Protein AF-A0A196NFW4-F1 (afdb_monomer_lite)

Secondary structure (DSSP, 8-state):
--------------------------------GGG--HHHHHHHHHHHHHHHHTTS-HHHHHHT----EEEEPP-TT-SEEEEEE-TTS-EEEEEE-TTS-EEEEE-

Foldseek 3Di:
DDDDDDDDDDDDDDDDDDDPPPPPDPPPPQPQLLQPDPVRLLVLCLVVVVVVLVPDDPQVCQFQVDSDWDWDDDDPQASTKIWTAGPVRKIWIWTQGSSRDTDTDID

Radius of gyration: 20.5 Å; chains: 1; bounding box: 37×53×60 Å

pLDDT: mean 75.46, std 21.9, range [35.38, 95.75]

Sequence (107 aa):
MRTSAWRCIKKAFLTLSAALGLAGCAAASSTECKSISKEKAVELAREQKRGMLSRAFRSRQENFASDTAILAGDRAGYAAKVSFKGKDGQELVGLIGEDCYVGWTIK

Structure (mmCIF, N/CA/C/O backbone):
data_AF-A0A196NFW4-F1
#
_entry.id   AF-A0A196NFW4-F1
#
loop_
_atom_site.group_PDB
_atom_site.id
_atom_site.type_symbol
_atom_site.label_atom_id
_atom_site.label_alt_id
_atom_site.label_comp_id
_atom_site.label_asym_id
_atom_site.label_entity_id
_atom_site.label_seq_id
_atom_site.pdbx_PDB_ins_code
_atom_site.Cartn_x
_atom_site.Cartn_y
_atom_site.Cartn_z
_atom_site.occupancy
_atom_site.B_iso_or_equiv
_atom_site.auth_seq_id
_atom_site.auth_comp_id
_atom_site.auth_asym_id
_atom_site.auth_atom_id
_atom_site.pdbx_PDB_model_num
ATOM 1 N N . MET A 1 1 ? 19.434 15.455 -47.376 1.00 44.56 1 MET A N 1
ATOM 2 C CA . MET A 1 1 ? 20.459 16.357 -46.798 1.00 44.56 1 MET A CA 1
ATOM 3 C C . MET A 1 1 ? 19.770 17.459 -46.002 1.00 44.56 1 MET A C 1
ATOM 5 O O . MET A 1 1 ? 18.779 17.976 -46.493 1.00 44.56 1 MET A O 1
ATOM 9 N N . ARG A 1 2 ? 20.371 17.840 -44.861 1.00 35.38 2 ARG A N 1
ATOM 10 C CA . ARG A 1 2 ? 20.119 19.029 -44.008 1.00 35.38 2 ARG A CA 1
ATOM 11 C C . ARG A 1 2 ? 19.109 18.894 -42.856 1.00 35.38 2 ARG A C 1
ATOM 13 O O . ARG A 1 2 ? 17.921 19.147 -42.974 1.00 35.38 2 ARG A O 1
ATOM 20 N N . THR A 1 3 ? 19.704 18.549 -41.715 1.00 50.69 3 THR A N 1
ATOM 21 C CA . THR A 1 3 ? 19.499 19.090 -40.361 1.00 50.69 3 THR A CA 1
ATOM 22 C C . THR A 1 3 ? 18.793 20.446 -40.267 1.00 50.69 3 THR A C 1
ATOM 24 O O . THR A 1 3 ? 19.155 21.374 -40.991 1.00 50.69 3 THR A O 1
ATOM 27 N N . SER A 1 4 ? 17.940 20.619 -39.254 1.00 40.22 4 SER A N 1
ATOM 28 C CA . SER A 1 4 ? 17.721 21.909 -38.583 1.00 40.22 4 SER A CA 1
ATOM 29 C C . SER A 1 4 ? 17.186 21.683 -37.167 1.00 40.22 4 SER A C 1
ATOM 31 O O . SER A 1 4 ? 16.005 21.437 -36.954 1.00 40.22 4 SER A O 1
ATOM 33 N N . ALA A 1 5 ? 18.094 21.769 -36.192 1.00 51.03 5 ALA A N 1
ATOM 34 C CA . ALA A 1 5 ? 17.767 22.258 -34.858 1.00 51.03 5 ALA A CA 1
ATOM 35 C C . ALA A 1 5 ? 17.124 23.642 -34.989 1.00 51.03 5 ALA A C 1
ATOM 37 O O . ALA A 1 5 ? 17.538 24.362 -35.886 1.00 51.03 5 ALA A O 1
ATOM 38 N N . TRP A 1 6 ? 16.237 24.056 -34.080 1.00 43.91 6 TRP A N 1
ATOM 39 C CA . TRP A 1 6 ? 16.108 25.468 -33.704 1.00 43.91 6 TRP A CA 1
ATOM 40 C C . TRP A 1 6 ? 15.701 25.610 -32.237 1.00 43.91 6 TRP A C 1
ATOM 42 O O . TRP A 1 6 ? 14.879 24.875 -31.699 1.00 43.91 6 TRP A O 1
ATOM 52 N N . ARG A 1 7 ? 16.407 26.541 -31.598 1.00 38.69 7 ARG A N 1
ATOM 53 C CA . ARG A 1 7 ? 16.458 26.848 -30.171 1.00 38.69 7 ARG A CA 1
ATOM 54 C C . ARG A 1 7 ? 15.183 27.548 -29.704 1.00 38.69 7 ARG A C 1
ATOM 56 O O . ARG A 1 7 ? 14.677 28.430 -30.391 1.00 38.69 7 ARG A O 1
ATOM 63 N N . CYS A 1 8 ? 14.769 27.247 -28.473 1.00 35.81 8 CYS A N 1
ATOM 64 C CA . CYS A 1 8 ? 13.834 28.058 -27.700 1.00 35.81 8 CYS A CA 1
ATOM 65 C C . CYS A 1 8 ? 14.371 29.489 -27.547 1.00 35.81 8 CYS A C 1
ATOM 67 O O . CYS A 1 8 ? 15.390 29.718 -26.889 1.00 35.81 8 CYS A O 1
ATOM 69 N N . ILE A 1 9 ? 13.679 30.458 -28.142 1.00 44.84 9 ILE A N 1
ATOM 70 C CA . ILE A 1 9 ? 13.932 31.881 -27.922 1.00 44.84 9 ILE A CA 1
ATOM 71 C C . ILE A 1 9 ? 13.195 32.296 -26.646 1.00 44.84 9 ILE A C 1
ATOM 73 O O . ILE A 1 9 ? 11.968 32.304 -26.590 1.00 44.84 9 ILE A O 1
ATOM 77 N N . LYS A 1 10 ? 13.974 32.660 -25.621 1.00 46.09 10 LYS A N 1
ATOM 78 C CA . LYS A 1 10 ? 13.523 33.436 -24.461 1.00 46.09 10 LYS A CA 1
ATOM 79 C C . LYS A 1 10 ? 12.942 34.770 -24.943 1.00 46.09 10 LYS A C 1
ATOM 81 O O . LYS A 1 10 ? 13.679 35.583 -25.497 1.00 46.09 10 LYS A O 1
ATOM 86 N N . LYS A 1 11 ? 11.672 35.041 -24.651 1.00 35.53 11 LYS A N 1
ATOM 87 C CA . LYS A 1 11 ? 11.142 36.408 -24.565 1.00 35.53 11 LYS A CA 1
ATOM 88 C C . LYS A 1 11 ? 10.263 36.524 -23.328 1.00 35.53 11 LYS A C 1
ATOM 90 O O . LYS A 1 11 ? 9.163 35.990 -23.279 1.00 35.53 11 LYS A O 1
ATOM 95 N N . ALA A 1 12 ? 10.794 37.225 -22.332 1.00 46.56 12 ALA A N 1
ATOM 96 C CA . ALA A 1 12 ? 9.994 37.846 -21.297 1.00 46.56 12 ALA A CA 1
ATOM 97 C C . ALA A 1 12 ? 9.182 38.969 -21.955 1.00 46.56 12 ALA A C 1
ATOM 99 O O . ALA A 1 12 ? 9.759 39.889 -22.535 1.00 46.56 12 ALA A O 1
ATOM 100 N N . PHE A 1 13 ? 7.857 38.878 -21.889 1.00 38.09 13 PHE A N 1
ATOM 101 C CA . PHE A 1 13 ? 6.970 39.998 -22.164 1.00 38.09 13 PHE A CA 1
ATOM 102 C C . PHE A 1 13 ? 5.813 39.930 -21.170 1.00 38.09 13 PHE A C 1
ATOM 104 O O . PHE A 1 13 ? 5.040 38.975 -21.154 1.00 38.09 13 PHE A O 1
ATOM 111 N N . LEU A 1 14 ? 5.767 40.926 -20.288 1.00 45.38 14 LEU A N 1
ATOM 112 C CA . LEU A 1 14 ? 4.674 41.182 -19.361 1.00 45.38 14 LEU A CA 1
ATOM 113 C C . LEU A 1 14 ? 3.358 41.283 -20.138 1.00 45.38 14 LEU A C 1
ATOM 115 O O . LEU A 1 14 ? 3.216 42.161 -20.981 1.00 45.38 14 LEU A O 1
ATOM 119 N N . THR A 1 15 ? 2.385 40.432 -19.823 1.00 42.53 15 THR A N 1
ATOM 120 C CA . THR A 1 15 ? 0.962 40.748 -20.004 1.00 42.53 15 THR A CA 1
ATOM 121 C C . THR A 1 15 ? 0.162 40.092 -18.889 1.00 42.53 15 THR A C 1
ATOM 123 O O . THR A 1 15 ? 0.078 38.874 -18.759 1.00 42.53 15 THR A O 1
ATOM 126 N N . LEU A 1 16 ? -0.388 40.961 -18.050 1.00 42.16 16 LEU A N 1
ATOM 127 C CA . LEU A 1 16 ? -1.430 40.687 -17.082 1.00 42.16 16 LEU A CA 1
ATOM 128 C C . LEU A 1 16 ? -2.663 40.187 -17.856 1.00 42.16 16 LEU A C 1
ATOM 130 O O . LEU A 1 16 ? -3.259 40.933 -18.628 1.00 42.16 16 LEU A O 1
ATOM 134 N N . SER A 1 17 ? -3.029 38.919 -17.698 1.00 48.12 17 SER A N 1
ATOM 135 C CA . SER A 1 17 ? -4.331 38.396 -18.114 1.00 48.12 17 SER A CA 1
ATOM 136 C C . SER A 1 17 ? -4.706 37.253 -17.189 1.00 48.12 17 SER A C 1
ATOM 138 O O . SER A 1 17 ? -4.115 36.176 -17.211 1.00 48.12 17 SER A O 1
ATOM 140 N N . ALA A 1 18 ? -5.684 37.537 -16.336 1.00 45.75 18 ALA A N 1
ATOM 141 C CA . ALA A 1 18 ? -6.430 36.537 -15.610 1.00 45.75 18 ALA A CA 1
ATOM 142 C C . ALA A 1 18 ? -7.118 35.614 -16.623 1.00 45.75 18 ALA A C 1
ATOM 144 O O . ALA A 1 18 ? -8.074 35.998 -17.289 1.00 45.75 18 ALA A O 1
ATOM 145 N N . ALA A 1 19 ? -6.627 34.390 -16.722 1.00 41.88 19 ALA A N 1
ATOM 146 C CA . ALA A 1 19 ? -7.395 33.264 -17.203 1.00 41.88 19 ALA A CA 1
ATOM 147 C C . ALA A 1 19 ? -7.002 32.092 -16.312 1.00 41.88 19 ALA A C 1
ATOM 149 O O . ALA A 1 19 ? -5.818 31.779 -16.182 1.00 41.88 19 ALA A O 1
ATOM 150 N N . LEU A 1 20 ? -7.997 31.482 -15.667 1.00 42.72 20 LEU A N 1
ATOM 151 C CA . LEU A 1 20 ? -7.887 30.165 -15.053 1.00 42.72 20 LEU A CA 1
ATOM 152 C C . LEU A 1 20 ? -7.510 29.158 -16.151 1.00 42.72 20 LEU A C 1
ATOM 154 O O . LEU A 1 20 ? -8.345 28.428 -16.674 1.00 42.72 20 LEU A O 1
ATOM 158 N N . GLY A 1 21 ? -6.240 29.132 -16.528 1.00 37.59 21 GLY A N 1
ATOM 159 C CA . GLY A 1 21 ? -5.647 28.014 -17.222 1.00 37.59 21 GLY A CA 1
ATOM 160 C C . GLY A 1 21 ? -5.330 26.984 -16.160 1.00 37.59 21 GLY A C 1
ATOM 161 O O . GLY A 1 21 ? -4.229 26.985 -15.613 1.00 37.59 21 GLY A O 1
ATOM 162 N N . LEU A 1 22 ? -6.298 26.123 -15.839 1.00 41.59 22 LEU A N 1
ATOM 163 C CA . LEU A 1 22 ? -5.966 24.796 -15.340 1.00 41.59 22 LEU A CA 1
ATOM 164 C C . LEU A 1 22 ? -4.909 24.249 -16.302 1.00 41.59 22 LEU A C 1
ATOM 166 O O . LEU A 1 22 ? -5.226 23.914 -17.443 1.00 41.59 22 LEU A O 1
ATOM 170 N N . ALA A 1 23 ? -3.656 24.199 -15.851 1.00 40.94 23 ALA A N 1
ATOM 171 C CA . ALA A 1 23 ? -2.626 23.351 -16.425 1.00 40.94 23 ALA A CA 1
ATOM 172 C C . ALA A 1 23 ? -3.073 21.901 -16.185 1.00 40.94 23 ALA A C 1
ATOM 174 O O . ALA A 1 23 ? -2.596 21.201 -15.296 1.00 40.94 23 ALA A O 1
ATOM 175 N N . GLY A 1 24 ? -4.118 21.511 -16.910 1.00 37.53 24 GLY A N 1
ATOM 176 C CA . GLY A 1 24 ? -4.672 20.184 -16.953 1.00 37.53 24 GLY A CA 1
ATOM 177 C C . GLY A 1 24 ? -3.748 19.316 -17.782 1.00 37.53 24 GLY A C 1
ATOM 178 O O . GLY A 1 24 ? -3.390 19.662 -18.905 1.00 37.53 24 GLY A O 1
ATOM 179 N N . CYS A 1 25 ? -3.410 18.174 -17.196 1.00 43.06 25 CYS A N 1
ATOM 180 C CA . CYS A 1 25 ? -2.757 17.044 -17.833 1.00 43.06 25 CYS A CA 1
ATOM 181 C C . CYS A 1 25 ? -1.360 17.324 -18.396 1.00 43.06 25 CYS A C 1
ATOM 183 O O . CYS A 1 25 ? -1.107 17.189 -19.591 1.00 43.06 25 CYS A O 1
ATOM 185 N N . ALA A 1 26 ? -0.387 17.448 -17.491 1.00 39.81 26 ALA A N 1
ATOM 186 C CA . ALA A 1 26 ? 0.732 16.527 -17.638 1.00 39.81 26 ALA A CA 1
ATOM 187 C C . ALA A 1 26 ? 0.148 15.112 -17.483 1.00 39.81 26 ALA A C 1
ATOM 189 O O . ALA A 1 26 ? -0.003 14.612 -16.370 1.00 39.81 26 ALA A O 1
ATOM 190 N N . ALA A 1 27 ? -0.283 14.507 -18.596 1.00 41.06 27 ALA A N 1
ATOM 191 C CA . ALA A 1 27 ? -0.381 13.061 -18.667 1.00 41.06 27 ALA A CA 1
ATOM 192 C C . ALA A 1 27 ? 1.014 12.578 -18.281 1.00 41.06 27 ALA A C 1
ATOM 194 O O . ALA A 1 27 ? 1.973 12.841 -19.011 1.00 41.06 27 ALA A O 1
ATOM 195 N N . ALA A 1 28 ? 1.136 12.030 -17.068 1.00 43.91 28 ALA A N 1
ATOM 196 C CA . ALA A 1 28 ? 2.371 11.436 -16.605 1.00 43.91 28 ALA A CA 1
ATOM 197 C C . ALA A 1 28 ? 2.853 10.552 -17.749 1.00 43.91 28 ALA A C 1
ATOM 199 O O . ALA A 1 28 ? 2.109 9.683 -18.213 1.00 43.91 28 ALA A O 1
ATOM 200 N N . SER A 1 29 ? 4.044 10.858 -18.268 1.00 43.91 29 SER A N 1
ATOM 201 C CA . SER A 1 29 ? 4.712 9.994 -19.226 1.00 43.91 29 SER A CA 1
ATOM 202 C C . SER A 1 29 ? 4.559 8.573 -18.711 1.00 43.91 29 SER A C 1
ATOM 204 O O . SER A 1 29 ? 4.765 8.350 -17.513 1.00 43.91 29 SER A O 1
ATOM 206 N N . SER A 1 30 ? 4.157 7.647 -19.581 1.00 49.44 30 SER A N 1
ATOM 207 C CA . SER A 1 30 ? 4.209 6.207 -19.337 1.00 49.44 30 SER A CA 1
ATOM 208 C C . SER A 1 30 ? 5.661 5.844 -19.023 1.00 49.44 30 SER A C 1
ATOM 210 O O . SER A 1 30 ? 6.446 5.484 -19.895 1.00 49.44 30 SER A O 1
ATOM 212 N N . THR A 1 31 ? 6.054 6.111 -17.787 1.00 54.59 31 THR A N 1
ATOM 213 C CA . THR A 1 31 ? 7.388 5.931 -17.249 1.00 54.59 31 THR A CA 1
ATOM 214 C C . THR A 1 31 ? 7.348 4.505 -16.779 1.00 54.59 31 THR A C 1
ATOM 216 O O . THR A 1 31 ? 6.645 4.226 -15.819 1.00 54.59 31 THR A O 1
ATOM 219 N N . GLU A 1 32 ? 7.986 3.593 -17.505 1.00 67.31 32 GLU A N 1
ATOM 220 C CA . GLU A 1 32 ? 8.003 2.187 -17.120 1.00 67.31 32 GLU A CA 1
ATOM 221 C C . GLU A 1 32 ? 8.459 2.079 -15.656 1.00 67.31 32 GLU A C 1
ATOM 223 O O . GLU A 1 32 ? 9.576 2.454 -15.296 1.00 67.31 32 GLU A O 1
ATOM 228 N N . CYS A 1 33 ? 7.577 1.590 -14.784 1.00 79.38 33 CYS A N 1
ATOM 229 C CA . CYS A 1 33 ? 7.864 1.384 -13.369 1.00 79.38 33 CYS A CA 1
ATOM 230 C C . CYS A 1 33 ? 8.839 0.229 -13.143 1.00 79.38 33 CYS A C 1
ATOM 232 O O . CYS A 1 33 ? 9.236 -0.007 -12.009 1.00 79.38 33 CYS A O 1
ATOM 234 N N . LYS A 1 34 ? 9.274 -0.465 -14.199 1.00 73.44 34 LYS A N 1
ATOM 235 C CA . LYS A 1 34 ? 10.223 -1.583 -14.156 1.00 73.44 34 LYS A CA 1
ATOM 236 C C . LYS A 1 34 ? 11.486 -1.307 -13.330 1.00 73.44 34 LYS A C 1
ATOM 238 O O . LYS A 1 34 ? 12.045 -2.232 -12.753 1.00 73.44 34 LYS A O 1
ATOM 243 N N . SER A 1 35 ? 11.912 -0.046 -13.239 1.00 77.00 35 SER A N 1
ATOM 244 C CA . SER A 1 35 ? 13.029 0.399 -12.396 1.00 77.00 35 SER A CA 1
ATOM 245 C C . SER A 1 35 ? 12.631 1.494 -11.396 1.00 77.00 35 SER A C 1
ATOM 247 O O . SER A 1 35 ? 13.418 2.405 -11.125 1.00 77.00 35 SER A O 1
ATOM 249 N N . ILE A 1 36 ? 11.395 1.468 -10.890 1.00 85.19 36 ILE A N 1
ATOM 250 C CA . ILE A 1 36 ? 10.909 2.453 -9.919 1.00 85.19 36 ILE A CA 1
ATOM 251 C C . ILE A 1 36 ? 11.765 2.413 -8.648 1.00 85.19 36 ILE A C 1
ATOM 253 O O . ILE A 1 36 ? 12.066 1.349 -8.107 1.00 85.19 36 ILE A O 1
ATOM 257 N N . SER A 1 37 ? 12.166 3.584 -8.149 1.00 87.62 37 SER A N 1
ATOM 258 C CA . SER A 1 37 ? 12.867 3.638 -6.868 1.00 87.62 37 SER A CA 1
ATOM 259 C C . SER A 1 37 ? 11.924 3.271 -5.722 1.00 87.62 37 SER A C 1
ATOM 261 O O . SER A 1 37 ? 10.702 3.420 -5.809 1.00 87.62 37 SER A O 1
ATOM 263 N N . LYS A 1 38 ? 12.499 2.844 -4.601 1.00 87.19 38 LYS A N 1
ATOM 264 C CA . LYS A 1 38 ? 11.765 2.544 -3.367 1.00 87.19 38 LYS A CA 1
ATOM 265 C C . LYS A 1 38 ? 10.903 3.720 -2.908 1.00 87.19 38 LYS A C 1
ATOM 267 O O . LYS A 1 38 ? 9.730 3.554 -2.576 1.00 87.19 38 LYS A O 1
ATOM 272 N N . GLU A 1 39 ? 11.471 4.917 -2.935 1.00 88.88 39 GLU A N 1
ATOM 273 C CA . GLU A 1 39 ? 10.815 6.159 -2.532 1.00 88.88 39 GLU A CA 1
ATOM 274 C C . GLU A 1 39 ? 9.648 6.466 -3.468 1.00 88.88 39 GLU A C 1
ATOM 276 O O . GLU A 1 39 ? 8.546 6.768 -3.006 1.00 88.88 39 GLU A O 1
ATOM 281 N N . LYS A 1 40 ? 9.868 6.307 -4.780 1.00 89.50 40 LYS A N 1
ATOM 282 C CA . LYS A 1 40 ? 8.839 6.566 -5.782 1.00 89.50 40 LYS A CA 1
ATOM 283 C C . LYS A 1 40 ? 7.705 5.545 -5.719 1.00 89.50 40 LYS A C 1
ATOM 285 O O . LYS A 1 40 ? 6.545 5.918 -5.874 1.00 89.50 40 LYS A O 1
ATOM 290 N N . ALA A 1 41 ? 8.012 4.285 -5.419 1.00 90.12 41 ALA A N 1
ATOM 291 C CA . ALA A 1 41 ? 7.017 3.240 -5.204 1.00 90.12 41 ALA A CA 1
ATOM 292 C C . ALA A 1 41 ? 6.118 3.551 -3.999 1.00 90.12 41 ALA A C 1
ATOM 294 O O . ALA A 1 41 ? 4.896 3.432 -4.085 1.00 90.12 41 ALA A O 1
ATOM 295 N N . VAL A 1 42 ? 6.702 4.001 -2.883 1.00 92.19 42 VAL A N 1
ATOM 296 C CA . VAL A 1 42 ? 5.936 4.408 -1.693 1.00 92.19 42 VAL A CA 1
ATOM 297 C C . VAL A 1 42 ? 5.068 5.631 -1.979 1.00 92.19 42 VAL A C 1
ATOM 299 O O . VAL A 1 42 ? 3.912 5.665 -1.557 1.00 92.19 42 VAL A O 1
ATOM 302 N N . GLU A 1 43 ? 5.604 6.626 -2.686 1.00 92.31 43 GLU A N 1
ATOM 303 C CA . GLU A 1 43 ? 4.857 7.820 -3.088 1.00 92.31 43 GLU A CA 1
ATOM 304 C C . GLU A 1 43 ? 3.645 7.449 -3.955 1.00 92.31 43 GLU A C 1
ATOM 306 O O . GLU A 1 43 ? 2.514 7.793 -3.604 1.00 92.31 43 GLU A O 1
ATOM 311 N N . LEU A 1 44 ? 3.870 6.663 -5.013 1.00 91.12 44 LEU A N 1
ATOM 312 C CA . LEU A 1 44 ? 2.825 6.195 -5.923 1.00 91.12 44 LEU A CA 1
ATOM 313 C C . LEU A 1 44 ? 1.746 5.401 -5.178 1.00 91.12 44 LEU A C 1
ATOM 315 O O . LEU A 1 44 ? 0.550 5.652 -5.340 1.00 91.12 44 LEU A O 1
ATOM 319 N N . ALA A 1 45 ? 2.157 4.470 -4.313 1.00 92.75 45 ALA A N 1
ATOM 320 C CA . ALA A 1 45 ? 1.227 3.686 -3.513 1.00 92.75 45 ALA A CA 1
ATOM 321 C C . ALA A 1 45 ? 0.402 4.574 -2.568 1.00 92.75 45 ALA A C 1
ATOM 323 O O . ALA A 1 45 ? -0.795 4.350 -2.420 1.00 92.75 45 ALA A O 1
ATOM 324 N N . ARG A 1 46 ? 0.989 5.605 -1.946 1.00 93.88 46 ARG A N 1
ATOM 325 C CA . ARG A 1 46 ? 0.252 6.535 -1.069 1.00 93.88 46 ARG A CA 1
ATOM 326 C C . ARG A 1 46 ? -0.783 7.352 -1.832 1.00 93.88 46 ARG A C 1
ATOM 328 O O . ARG A 1 46 ? -1.915 7.472 -1.362 1.00 93.88 46 ARG A O 1
ATOM 335 N N . GLU A 1 47 ? -0.408 7.898 -2.983 1.00 91.94 47 GLU A N 1
ATOM 336 C CA . GLU A 1 47 ? -1.309 8.678 -3.834 1.00 91.94 47 GLU A CA 1
ATOM 337 C C . GLU A 1 47 ? -2.519 7.834 -4.261 1.00 91.94 47 GLU A C 1
ATOM 339 O O . GLU A 1 47 ? -3.672 8.194 -4.001 1.00 91.94 47 GLU A O 1
ATOM 344 N N . GLN A 1 48 ? -2.249 6.648 -4.806 1.00 92.94 48 GLN A N 1
ATOM 345 C CA . GLN A 1 48 ? -3.272 5.696 -5.237 1.00 92.94 48 GLN A CA 1
ATOM 346 C C . GLN A 1 48 ? -4.128 5.204 -4.058 1.00 92.94 48 GLN A C 1
ATOM 348 O O . GLN A 1 48 ? -5.355 5.144 -4.170 1.00 92.94 48 GLN A O 1
ATOM 353 N N . LYS A 1 49 ? -3.521 4.930 -2.892 1.00 94.00 49 LYS A N 1
ATOM 354 C CA . LYS A 1 49 ? -4.238 4.529 -1.670 1.00 94.00 49 LYS A CA 1
ATOM 355 C C . LYS A 1 49 ? -5.253 5.588 -1.258 1.00 94.00 49 LYS A C 1
ATOM 357 O O . LYS A 1 49 ? -6.388 5.240 -0.944 1.00 94.00 49 LYS A O 1
ATOM 362 N N . ARG A 1 50 ? -4.877 6.872 -1.262 1.00 91.81 50 ARG A N 1
ATOM 363 C CA . ARG A 1 50 ? -5.788 7.975 -0.904 1.00 91.81 50 ARG A CA 1
ATOM 364 C C . ARG A 1 50 ? -6.987 8.032 -1.852 1.00 91.81 50 ARG A C 1
ATOM 366 O O . ARG A 1 50 ? -8.121 8.097 -1.383 1.00 91.81 50 ARG A O 1
ATOM 373 N N . GLY A 1 51 ? -6.752 7.935 -3.162 1.00 91.19 51 GLY A N 1
ATOM 374 C CA . GLY A 1 51 ? -7.818 7.927 -4.173 1.00 91.19 51 GLY A CA 1
ATOM 375 C C . GLY A 1 51 ? -8.701 6.669 -4.163 1.00 91.19 51 GLY A C 1
ATOM 376 O O . GLY A 1 51 ? -9.861 6.716 -4.583 1.00 91.19 51 GLY A O 1
ATOM 377 N N . MET A 1 52 ? -8.170 5.539 -3.698 1.00 91.62 52 MET A N 1
ATOM 378 C CA . 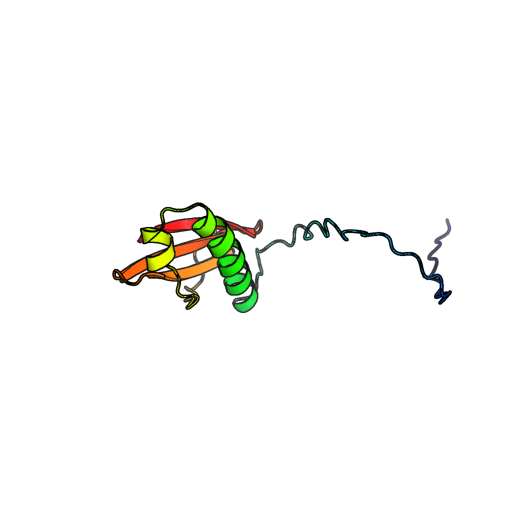MET A 1 52 ? -8.931 4.309 -3.477 1.00 91.62 52 MET A CA 1
ATOM 379 C C . MET A 1 52 ? -9.767 4.401 -2.189 1.00 91.62 52 MET A C 1
ATOM 381 O O . MET A 1 52 ? -10.965 4.122 -2.210 1.00 91.62 52 MET A O 1
ATOM 385 N N . LEU A 1 53 ? -9.161 4.813 -1.069 1.00 92.62 53 LEU A N 1
ATOM 386 C CA . LEU A 1 53 ? -9.829 4.889 0.233 1.00 92.62 53 LEU A CA 1
ATOM 387 C C . LEU A 1 53 ? -10.913 5.966 0.278 1.00 92.62 53 LEU A C 1
ATOM 389 O O . LEU A 1 53 ? -11.920 5.745 0.940 1.00 92.62 53 LEU A O 1
ATOM 393 N N . SER A 1 54 ? -10.778 7.074 -0.456 1.00 91.25 54 SER A N 1
ATOM 394 C CA . SER A 1 54 ? -11.814 8.121 -0.508 1.00 91.25 54 SER A CA 1
ATOM 395 C C . SER A 1 54 ? -13.190 7.605 -0.951 1.00 91.25 54 SER A C 1
ATOM 397 O O . SER A 1 54 ? -14.210 8.202 -0.616 1.00 91.25 54 SER A O 1
ATOM 399 N N . ARG A 1 55 ? -13.222 6.477 -1.672 1.00 90.94 55 ARG A N 1
ATOM 400 C CA . ARG A 1 55 ? -14.435 5.799 -2.154 1.00 90.94 55 ARG A CA 1
ATOM 401 C C . ARG A 1 55 ? -14.836 4.583 -1.312 1.00 90.94 55 ARG A C 1
ATOM 403 O O . ARG A 1 55 ? -15.851 3.954 -1.594 1.00 90.94 55 ARG A O 1
ATOM 410 N N . ALA A 1 56 ? -14.048 4.223 -0.302 1.00 92.25 56 ALA A N 1
ATOM 411 C CA . ALA A 1 56 ? -14.309 3.080 0.565 1.00 92.25 56 ALA A CA 1
ATOM 412 C C . ALA A 1 56 ? -15.252 3.438 1.727 1.00 92.25 56 ALA A C 1
ATOM 414 O O . ALA A 1 56 ? -15.427 4.605 2.070 1.00 92.25 56 ALA A O 1
ATOM 415 N N . PHE A 1 57 ? -15.812 2.424 2.396 1.00 94.69 57 PHE A N 1
ATOM 416 C CA . PHE A 1 57 ? -16.567 2.621 3.637 1.00 94.69 57 PHE A CA 1
ATOM 417 C C . PHE A 1 57 ? -15.712 3.292 4.721 1.00 94.69 57 PHE A C 1
ATOM 419 O O . PHE A 1 57 ? -14.514 3.019 4.837 1.00 94.69 57 PHE A O 1
ATOM 426 N N . ARG A 1 58 ? -16.350 4.117 5.561 1.00 95.56 58 ARG A N 1
ATOM 427 C CA . ARG A 1 58 ? -15.693 4.890 6.628 1.00 95.56 58 ARG A CA 1
ATOM 428 C C . ARG A 1 58 ? -14.806 4.034 7.537 1.00 95.56 58 ARG A C 1
ATOM 430 O O . ARG A 1 58 ? -13.682 4.426 7.817 1.00 95.56 58 ARG A O 1
ATOM 437 N N . SER A 1 59 ? -15.260 2.842 7.920 1.00 94.56 59 SER A N 1
ATOM 438 C CA . SER A 1 59 ? -14.473 1.913 8.745 1.00 94.56 59 SER A CA 1
ATOM 439 C C . SER A 1 59 ? -13.141 1.525 8.093 1.00 94.56 59 SER A C 1
ATOM 441 O O . SER A 1 59 ? -12.108 1.490 8.756 1.00 94.56 59 SER A O 1
ATOM 443 N N . ARG A 1 60 ? -13.125 1.299 6.774 1.00 93.50 60 ARG A N 1
ATOM 444 C CA . ARG A 1 60 ? -11.902 0.983 6.023 1.00 93.50 60 ARG A CA 1
ATOM 445 C C . ARG A 1 60 ? -10.985 2.199 5.891 1.00 93.50 60 ARG A C 1
ATOM 447 O O . ARG A 1 60 ? -9.770 2.042 5.991 1.00 93.50 60 ARG A O 1
ATOM 454 N N . GLN A 1 61 ? -11.551 3.391 5.699 1.00 94.69 61 GLN A N 1
ATOM 455 C CA . GLN A 1 61 ? -10.785 4.642 5.707 1.00 94.69 61 GLN A CA 1
ATOM 456 C C . GLN A 1 61 ? -10.086 4.846 7.053 1.00 94.69 61 GLN A C 1
ATOM 458 O O . GLN A 1 61 ? -8.882 5.078 7.098 1.00 94.69 61 GLN A O 1
ATOM 463 N N . GLU A 1 62 ? -10.826 4.692 8.151 1.00 95.38 62 GLU A N 1
ATOM 464 C CA . GLU A 1 62 ? -10.306 4.844 9.510 1.00 95.38 62 GLU A CA 1
ATOM 465 C C . GLU A 1 62 ? -9.267 3.777 9.864 1.00 95.38 62 GLU A C 1
ATOM 467 O O . GLU A 1 62 ? -8.318 4.085 10.595 1.00 95.38 62 GLU A O 1
ATOM 472 N N . ASN A 1 63 ? -9.425 2.553 9.348 1.00 95.75 63 ASN A N 1
ATOM 473 C CA . ASN A 1 63 ? -8.483 1.461 9.571 1.00 95.75 63 ASN A CA 1
ATOM 474 C C . ASN A 1 63 ? -7.123 1.723 8.909 1.00 95.75 63 ASN A C 1
ATOM 476 O O . ASN A 1 63 ? -6.091 1.554 9.552 1.00 95.75 63 ASN A O 1
ATOM 480 N N . PHE A 1 64 ? -7.117 2.191 7.655 1.00 95.56 64 PHE A N 1
ATOM 481 C CA . PHE A 1 64 ? -5.902 2.419 6.855 1.00 95.56 64 PHE A CA 1
ATOM 482 C C . PHE A 1 64 ? -5.497 3.901 6.739 1.00 95.56 64 PHE A C 1
ATOM 484 O O . PHE A 1 64 ? -4.753 4.283 5.830 1.00 95.56 64 PHE A O 1
ATOM 491 N N . ALA A 1 65 ? -5.954 4.739 7.675 1.00 91.69 65 ALA A N 1
ATOM 492 C CA . ALA A 1 65 ? -5.643 6.169 7.720 1.00 91.69 65 ALA A CA 1
ATOM 493 C C . ALA A 1 65 ? -4.144 6.464 7.916 1.00 91.69 65 ALA A C 1
ATOM 495 O O . ALA A 1 65 ? -3.679 7.546 7.569 1.00 91.69 65 ALA A O 1
ATOM 496 N N . SER A 1 66 ? -3.378 5.513 8.462 1.00 89.31 66 SER A N 1
ATOM 497 C CA . SER A 1 66 ? -1.928 5.656 8.601 1.00 89.31 66 SER A CA 1
ATOM 498 C C . SER A 1 66 ? -1.225 5.607 7.243 1.00 89.31 66 SER A C 1
ATOM 500 O O . SER A 1 66 ? -1.475 4.719 6.427 1.00 89.31 66 SER A O 1
ATOM 502 N N . ASP A 1 67 ? -0.290 6.532 7.019 1.00 86.56 67 ASP A N 1
ATOM 503 C CA . ASP A 1 67 ? 0.574 6.578 5.832 1.00 86.56 67 ASP A CA 1
ATOM 504 C C . ASP A 1 67 ? 1.914 5.848 6.025 1.00 86.56 67 ASP A C 1
ATOM 506 O O . ASP A 1 67 ? 2.795 5.910 5.154 1.00 86.56 67 ASP A O 1
ATOM 510 N N . THR A 1 68 ? 2.074 5.129 7.140 1.00 87.31 68 THR A N 1
ATOM 511 C CA . THR A 1 68 ? 3.226 4.254 7.369 1.00 87.31 68 THR A CA 1
ATOM 512 C C . THR A 1 68 ? 3.223 3.133 6.338 1.00 87.31 68 THR A C 1
ATOM 514 O O . THR A 1 68 ? 2.342 2.275 6.330 1.00 87.31 68 THR A O 1
ATOM 517 N N . ALA A 1 69 ? 4.222 3.173 5.463 1.00 89.69 69 ALA A N 1
ATOM 518 C CA . ALA A 1 69 ? 4.398 2.243 4.366 1.00 89.69 69 ALA A CA 1
ATOM 519 C C . ALA A 1 69 ? 5.620 1.365 4.634 1.00 89.69 69 ALA A C 1
ATOM 521 O O . ALA A 1 69 ? 6.665 1.865 5.053 1.00 89.69 69 ALA A O 1
ATOM 522 N N . ILE A 1 70 ? 5.491 0.073 4.363 1.00 89.69 70 ILE A N 1
ATOM 523 C CA . ILE A 1 70 ? 6.576 -0.899 4.449 1.00 89.69 70 ILE A CA 1
ATOM 524 C C . ILE A 1 70 ? 6.846 -1.406 3.041 1.00 89.69 70 ILE A C 1
ATOM 526 O O . ILE A 1 70 ? 5.972 -1.990 2.400 1.00 89.69 70 ILE A O 1
ATOM 530 N N . LEU A 1 71 ? 8.064 -1.187 2.559 1.00 86.88 71 LEU A N 1
ATOM 531 C CA . LEU A 1 71 ? 8.525 -1.797 1.321 1.00 86.88 71 LEU A CA 1
ATOM 532 C C . LEU A 1 71 ? 8.888 -3.249 1.591 1.00 86.88 71 LEU A C 1
ATOM 534 O O . LEU A 1 71 ? 9.727 -3.543 2.442 1.00 86.88 71 LEU A O 1
ATOM 538 N N . ALA A 1 72 ? 8.262 -4.155 0.852 1.00 75.56 72 ALA A N 1
ATOM 539 C CA . ALA A 1 72 ? 8.708 -5.535 0.807 1.00 75.56 72 ALA A CA 1
ATOM 540 C C . ALA A 1 72 ? 9.715 -5.706 -0.337 1.00 75.56 72 ALA A C 1
ATOM 542 O O . ALA A 1 72 ? 9.594 -5.043 -1.364 1.00 75.56 72 ALA A O 1
ATOM 543 N N . GLY A 1 73 ? 10.692 -6.598 -0.150 1.00 65.19 73 GLY A N 1
ATOM 544 C CA . GLY A 1 73 ? 11.651 -6.953 -1.198 1.00 65.19 73 GLY A CA 1
ATOM 545 C C . GLY A 1 73 ? 10.973 -7.510 -2.454 1.00 65.19 73 GLY A C 1
ATOM 546 O O . GLY A 1 73 ? 9.836 -7.993 -2.387 1.00 65.19 73 GLY A O 1
ATOM 547 N N . ASP A 1 74 ? 11.690 -7.413 -3.574 1.00 64.25 74 ASP A N 1
ATOM 548 C CA . ASP A 1 74 ? 11.204 -7.713 -4.921 1.00 64.25 74 ASP A CA 1
ATOM 549 C C . ASP A 1 74 ? 10.482 -9.059 -5.009 1.00 64.25 74 ASP A C 1
ATOM 551 O O . ASP A 1 74 ? 10.903 -10.078 -4.453 1.00 64.25 74 ASP A O 1
ATOM 555 N N . ARG A 1 75 ? 9.365 -9.057 -5.738 1.00 64.25 75 ARG A N 1
ATOM 556 C CA . AR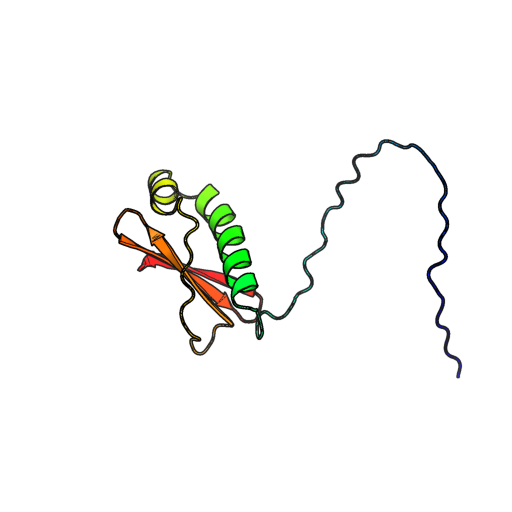G A 1 75 ? 8.600 -10.259 -6.065 1.00 64.25 75 ARG A CA 1
ATOM 557 C C . ARG A 1 75 ? 8.567 -10.402 -7.577 1.00 64.25 75 ARG A C 1
ATOM 559 O O . ARG A 1 75 ? 8.282 -9.433 -8.271 1.00 64.25 75 ARG A O 1
ATOM 566 N N . ALA A 1 76 ? 8.805 -11.616 -8.071 1.00 65.06 76 ALA A N 1
ATOM 567 C CA . ALA A 1 76 ? 8.696 -11.925 -9.493 1.00 65.06 76 ALA A CA 1
ATOM 568 C C . ALA A 1 76 ? 7.344 -11.437 -10.052 1.00 65.06 76 ALA A C 1
ATOM 570 O O . ALA A 1 76 ? 6.291 -11.787 -9.511 1.00 65.06 76 ALA A O 1
ATOM 571 N N . GLY A 1 77 ? 7.390 -10.614 -11.103 1.00 74.31 77 GLY A N 1
ATOM 572 C CA . GLY A 1 77 ? 6.211 -10.099 -11.808 1.00 74.31 77 GLY A CA 1
ATOM 573 C C . GLY A 1 77 ? 5.686 -8.729 -11.360 1.00 74.31 77 GLY A C 1
ATOM 574 O O . GLY A 1 77 ? 4.675 -8.291 -11.899 1.00 74.31 77 GLY A O 1
ATOM 575 N N . TYR A 1 78 ? 6.339 -8.047 -10.413 1.00 85.25 78 TYR A N 1
ATOM 576 C CA . TYR A 1 78 ? 5.985 -6.681 -10.006 1.00 85.25 78 TYR A CA 1
ATOM 577 C C . TYR A 1 78 ? 7.232 -5.807 -9.885 1.00 85.25 78 TYR A C 1
ATOM 579 O O . TYR A 1 78 ? 8.286 -6.279 -9.469 1.00 85.25 78 TYR A O 1
ATOM 587 N N . ALA A 1 79 ? 7.079 -4.521 -10.186 1.00 86.81 79 ALA A N 1
ATOM 588 C CA . ALA A 1 79 ? 8.109 -3.509 -10.007 1.00 86.81 79 ALA A CA 1
ATOM 589 C C . ALA A 1 79 ? 8.387 -3.196 -8.529 1.00 86.81 79 ALA A C 1
ATOM 591 O O . ALA A 1 79 ? 9.521 -2.922 -8.155 1.00 86.81 79 ALA A O 1
ATOM 592 N N . ALA A 1 80 ? 7.354 -3.208 -7.681 1.00 89.88 80 ALA A N 1
ATOM 593 C CA . ALA A 1 80 ? 7.501 -2.995 -6.244 1.00 89.88 80 ALA A CA 1
ATOM 594 C C . ALA A 1 80 ? 6.287 -3.515 -5.462 1.00 89.88 80 ALA A C 1
ATOM 596 O O . ALA A 1 80 ? 5.191 -3.698 -5.997 1.00 89.88 80 ALA A O 1
ATOM 597 N N . LYS A 1 81 ? 6.471 -3.708 -4.153 1.00 92.50 81 LYS A N 1
ATOM 598 C CA . LYS A 1 81 ? 5.401 -4.053 -3.214 1.00 92.50 81 LYS A CA 1
ATOM 599 C C . LYS A 1 81 ? 5.462 -3.144 -1.990 1.00 92.50 81 LYS A C 1
ATOM 601 O O . LYS A 1 81 ? 6.477 -3.095 -1.295 1.00 92.50 81 LYS A O 1
ATOM 606 N N . VAL A 1 82 ? 4.344 -2.492 -1.688 1.00 93.12 82 VAL A N 1
ATOM 607 C CA . VAL A 1 82 ? 4.193 -1.568 -0.556 1.00 93.12 82 VAL A CA 1
ATOM 608 C C . VAL A 1 82 ? 3.047 -2.046 0.330 1.00 93.12 82 VAL A C 1
ATOM 610 O O . VAL A 1 82 ? 1.958 -2.304 -0.166 1.00 93.12 82 VAL A O 1
ATOM 613 N N . SER A 1 83 ? 3.271 -2.177 1.633 1.00 94.56 83 SER A N 1
ATOM 614 C CA . SER A 1 83 ? 2.244 -2.562 2.607 1.00 94.56 83 SER A CA 1
ATOM 615 C C . SER A 1 83 ? 1.913 -1.407 3.549 1.00 94.56 83 SER A C 1
ATOM 617 O O . SER A 1 83 ? 2.809 -0.672 3.966 1.00 94.56 83 SER A O 1
ATOM 619 N N . PHE A 1 84 ? 0.636 -1.257 3.896 1.00 94.75 84 PHE A N 1
ATOM 620 C CA . PHE A 1 84 ? 0.133 -0.320 4.896 1.00 94.75 84 PHE A CA 1
ATOM 621 C C . PHE A 1 84 ? -0.572 -1.101 6.000 1.00 94.75 84 PHE A C 1
ATOM 623 O O . PHE A 1 84 ? -1.547 -1.810 5.743 1.00 94.75 84 PHE A O 1
ATOM 630 N N . LYS A 1 85 ? -0.103 -0.945 7.238 1.00 95.25 85 LYS A N 1
ATOM 631 C CA . LYS A 1 85 ? -0.693 -1.627 8.390 1.00 95.25 85 LYS A CA 1
ATOM 632 C C . LYS A 1 85 ? -1.975 -0.925 8.841 1.00 95.25 85 LYS A C 1
ATOM 634 O O . LYS A 1 85 ? -1.970 0.282 9.094 1.00 95.25 85 LYS A O 1
ATOM 639 N N . GLY A 1 86 ? -3.052 -1.692 8.944 1.00 94.94 86 GLY A N 1
ATOM 640 C CA . GLY A 1 86 ? -4.324 -1.284 9.522 1.00 94.94 86 GLY A CA 1
ATOM 641 C C . GLY A 1 86 ? -4.294 -1.300 11.050 1.00 94.94 86 GLY A C 1
ATOM 642 O O . GLY A 1 86 ? -3.457 -1.958 11.674 1.00 94.94 86 GLY A O 1
ATOM 643 N N . LYS A 1 87 ? -5.228 -0.576 11.671 1.00 94.81 87 LYS A N 1
ATOM 644 C CA . LYS A 1 87 ? -5.421 -0.572 13.133 1.00 94.81 87 LYS A CA 1
ATOM 645 C C . LYS A 1 87 ? -5.866 -1.933 13.669 1.00 94.81 87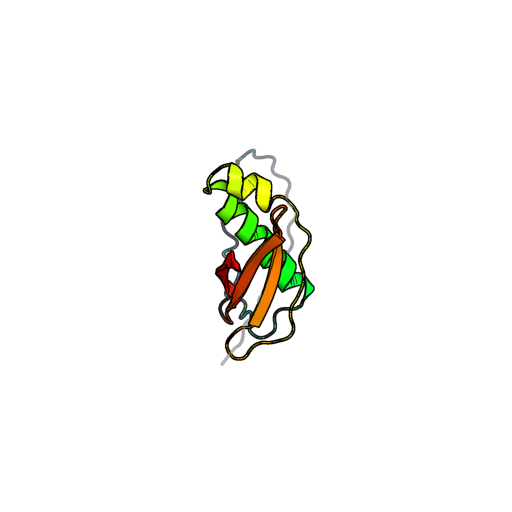 LYS A C 1
ATOM 647 O O . LYS A 1 87 ? -5.529 -2.281 14.794 1.00 94.81 87 LYS A O 1
ATOM 652 N N . ASP A 1 88 ? -6.595 -2.689 12.859 1.00 93.94 88 ASP A N 1
ATOM 653 C CA . ASP A 1 88 ? -7.050 -4.051 13.148 1.00 93.94 88 ASP A CA 1
ATOM 654 C C . ASP A 1 88 ? -5.977 -5.132 12.930 1.00 93.94 88 ASP A C 1
ATOM 656 O O . ASP A 1 88 ? -6.243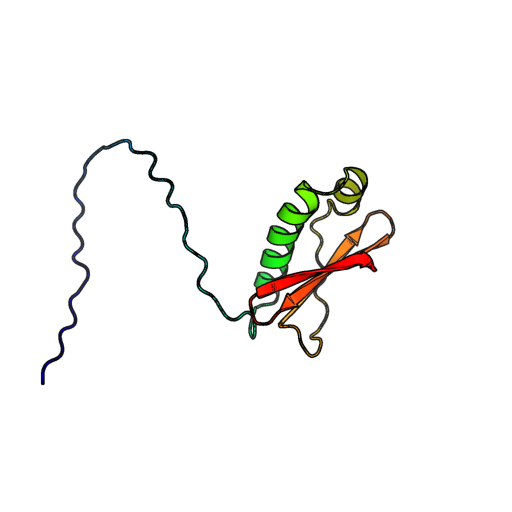 -6.314 13.131 1.00 93.94 88 ASP A O 1
ATOM 660 N N . GLY A 1 89 ? -4.763 -4.742 12.533 1.00 92.00 89 GLY A N 1
ATOM 661 C CA . GLY A 1 89 ? -3.664 -5.662 12.263 1.00 92.00 89 GLY A CA 1
ATOM 662 C C . GLY A 1 89 ? -3.638 -6.227 10.842 1.00 92.00 89 GLY A C 1
ATOM 663 O O . GLY A 1 89 ? -2.631 -6.840 10.497 1.00 92.00 89 GLY A O 1
ATOM 664 N N . GLN A 1 90 ? -4.662 -5.978 10.016 1.00 93.75 90 GLN A N 1
ATOM 665 C CA . GLN A 1 90 ? -4.642 -6.343 8.596 1.00 93.75 90 GLN A CA 1
ATOM 666 C C . GLN A 1 90 ? -3.641 -5.479 7.822 1.00 93.75 90 GLN A C 1
ATOM 668 O O . GLN A 1 90 ? -3.338 -4.341 8.195 1.00 93.75 90 GLN A O 1
ATOM 673 N N . GLU A 1 91 ? -3.159 -5.991 6.698 1.00 94.31 91 GLU A N 1
ATOM 674 C CA . GLU A 1 91 ? -2.263 -5.272 5.797 1.00 94.31 91 GLU A CA 1
ATOM 675 C C . GLU A 1 91 ? -2.948 -4.966 4.468 1.00 94.31 91 GLU A C 1
ATOM 677 O O . GLU A 1 91 ? -3.380 -5.861 3.745 1.00 94.31 91 GLU A O 1
ATOM 682 N N . LEU A 1 92 ? -2.989 -3.688 4.098 1.00 94.75 92 LEU A N 1
ATOM 683 C CA . LEU A 1 92 ? -3.341 -3.272 2.748 1.00 94.75 92 LEU A CA 1
ATOM 684 C C . LEU A 1 92 ? -2.069 -3.253 1.902 1.00 94.75 92 LEU A C 1
ATOM 686 O O . LEU A 1 92 ? -1.201 -2.399 2.081 1.00 94.75 92 LEU A O 1
ATOM 690 N N . VAL A 1 93 ? -1.969 -4.183 0.962 1.00 93.75 93 VAL A N 1
ATOM 691 C CA . VAL A 1 93 ? -0.792 -4.371 0.117 1.00 93.75 93 VAL A CA 1
ATOM 692 C C . VAL A 1 93 ? -1.065 -3.825 -1.281 1.00 93.75 93 VAL A C 1
ATOM 694 O O . VAL A 1 93 ? -1.946 -4.318 -1.985 1.00 93.75 93 VAL A O 1
ATOM 697 N N . GLY A 1 94 ? -0.280 -2.827 -1.678 1.00 93.38 94 GLY A N 1
ATOM 698 C CA . GLY A 1 94 ? -0.167 -2.326 -3.041 1.00 93.38 94 GLY A CA 1
ATOM 699 C C . GLY A 1 94 ? 0.917 -3.083 -3.809 1.00 93.38 94 GLY A C 1
ATOM 700 O O . GLY A 1 94 ? 2.075 -3.134 -3.384 1.00 93.38 94 GLY A O 1
ATOM 701 N N . LEU A 1 95 ? 0.537 -3.679 -4.933 1.00 92.44 95 LEU A N 1
ATOM 702 C CA . LEU A 1 95 ? 1.413 -4.353 -5.886 1.00 92.44 95 LEU A CA 1
ATOM 703 C C . LEU A 1 95 ? 1.564 -3.452 -7.110 1.00 92.44 95 LEU A C 1
ATOM 705 O O . LEU A 1 95 ? 0.581 -3.191 -7.799 1.00 92.44 95 LEU A O 1
ATOM 709 N N . ILE A 1 96 ? 2.773 -2.957 -7.353 1.00 91.00 96 ILE A N 1
ATOM 710 C CA . ILE A 1 96 ? 3.056 -2.013 -8.437 1.00 91.00 96 ILE A CA 1
ATOM 711 C C . ILE A 1 96 ? 3.557 -2.813 -9.638 1.00 91.00 96 ILE A C 1
ATOM 713 O O . ILE A 1 96 ? 4.589 -3.478 -9.546 1.00 91.00 96 ILE A O 1
ATOM 717 N N . GLY A 1 97 ? 2.814 -2.779 -10.741 1.00 88.56 97 GLY A N 1
ATOM 718 C CA . GLY A 1 97 ? 3.184 -3.386 -12.017 1.00 88.56 97 GLY A CA 1
ATOM 719 C C . GLY A 1 97 ? 4.301 -2.621 -12.730 1.00 88.56 97 GLY A C 1
ATOM 720 O O . GLY A 1 97 ? 4.609 -1.475 -12.397 1.00 88.56 97 GLY A O 1
ATOM 721 N N . GLU A 1 98 ? 4.914 -3.252 -13.734 1.00 87.06 98 GLU A N 1
ATOM 722 C CA . GLU A 1 98 ? 5.939 -2.608 -14.576 1.00 87.06 98 GLU A CA 1
ATOM 723 C C . GLU A 1 98 ? 5.379 -1.424 -15.390 1.00 87.06 98 GLU A C 1
ATOM 725 O O . GLU A 1 98 ? 6.129 -0.534 -15.781 1.00 87.06 98 GLU A O 1
ATOM 730 N N . ASP A 1 99 ? 4.062 -1.366 -15.581 1.00 86.38 99 ASP A N 1
ATOM 73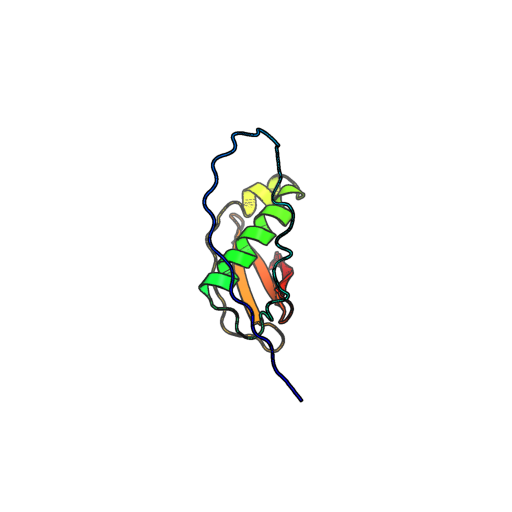1 C CA . ASP A 1 99 ? 3.298 -0.293 -16.230 1.00 86.38 99 ASP A CA 1
ATOM 732 C C . ASP A 1 99 ? 2.806 0.794 -15.251 1.00 86.38 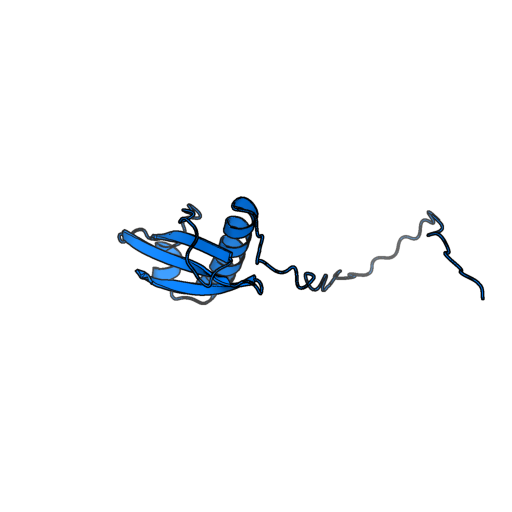99 ASP A C 1
ATOM 734 O O . ASP A 1 99 ? 2.005 1.653 -15.618 1.00 86.38 99 ASP A O 1
ATOM 738 N N . CYS A 1 100 ? 3.271 0.756 -13.998 1.00 84.75 100 CYS A N 1
ATOM 739 C CA . CYS A 1 100 ? 2.842 1.621 -12.895 1.00 84.75 100 CYS A CA 1
ATOM 740 C C . CYS A 1 100 ? 1.396 1.432 -12.424 1.00 84.75 100 CYS A C 1
ATOM 742 O O . CYS A 1 100 ? 0.921 2.211 -11.590 1.00 84.75 100 CYS A O 1
ATOM 744 N N . TYR A 1 101 ? 0.696 0.394 -12.885 1.00 88.19 101 TYR A N 1
ATOM 745 C CA . TYR A 1 101 ? -0.586 0.031 -12.300 1.00 88.19 101 TYR A CA 1
ATOM 746 C C . TYR A 1 101 ? -0.398 -0.424 -10.846 1.00 88.19 101 TYR A C 1
ATOM 748 O O . TYR A 1 101 ? 0.515 -1.192 -10.544 1.00 88.19 101 TYR A O 1
ATOM 756 N N . VAL A 1 102 ? -1.268 0.024 -9.932 1.00 90.69 102 VAL A N 1
ATOM 757 C CA . VAL A 1 102 ? -1.248 -0.414 -8.527 1.00 90.69 102 VAL A CA 1
ATOM 758 C C . VAL A 1 102 ? -2.451 -1.306 -8.245 1.00 90.69 102 VAL A C 1
ATOM 760 O O . VAL A 1 102 ? -3.579 -0.830 -8.111 1.00 90.69 102 VAL A O 1
ATOM 763 N N . GLY A 1 103 ? -2.199 -2.608 -8.126 1.00 91.31 103 GLY A N 1
ATOM 764 C CA . GLY A 1 103 ? -3.178 -3.582 -7.654 1.00 91.31 103 GLY A CA 1
ATOM 765 C C . GLY A 1 103 ? -3.240 -3.608 -6.127 1.00 91.31 103 GLY A C 1
ATOM 766 O O . GLY A 1 103 ? -2.209 -3.508 -5.464 1.00 91.31 103 GLY A O 1
ATOM 767 N N . TRP A 1 104 ? -4.435 -3.775 -5.559 1.00 92.75 104 TRP A N 1
ATOM 768 C CA . TRP A 1 104 ? -4.650 -3.759 -4.109 1.00 92.75 104 TRP A CA 1
ATOM 769 C C . TRP A 1 104 ? -5.163 -5.102 -3.597 1.00 92.75 104 TRP A C 1
ATOM 771 O O . TRP A 1 104 ? -6.110 -5.663 -4.144 1.00 92.75 104 TRP A O 1
ATOM 781 N N . THR A 1 105 ? -4.580 -5.591 -2.505 1.00 92.19 105 THR A N 1
ATOM 782 C CA . THR A 1 105 ? -5.079 -6.760 -1.766 1.00 92.19 105 THR A CA 1
ATOM 783 C C . THR A 1 105 ? -5.002 -6.513 -0.266 1.00 92.19 105 THR A C 1
ATOM 785 O O . THR A 1 105 ? -4.143 -5.767 0.197 1.00 92.19 105 THR A O 1
ATOM 788 N N . ILE A 1 106 ? -5.886 -7.156 0.495 1.00 92.62 106 ILE A N 1
ATOM 789 C CA . ILE A 1 106 ? -5.830 -7.178 1.961 1.00 92.62 106 ILE A CA 1
ATOM 790 C C . ILE A 1 106 ? -5.252 -8.527 2.404 1.00 92.62 106 ILE A C 1
ATOM 792 O O . ILE A 1 106 ? -5.509 -9.540 1.747 1.00 92.62 106 ILE A O 1
ATOM 796 N N . LYS A 1 107 ? -4.433 -8.522 3.455 1.00 87.38 107 LYS A N 1
ATOM 797 C CA . LYS A 1 107 ? -3.840 -9.704 4.087 1.00 87.38 107 LYS A CA 1
ATOM 798 C C . LYS A 1 107 ? -4.047 -9.702 5.589 1.00 87.38 107 LYS A C 1
ATOM 800 O O . LYS A 1 107 ? -4.084 -8.591 6.164 1.00 87.38 107 LYS A O 1
#